Protein AF-A0A373FCI9-F1 (afdb_monomer)

Mean predicted aligned error: 5.43 Å

Radius of gyration: 15.6 Å; Cα contacts (8 Å, |Δi|>4): 248; chains: 1; bounding box: 42×30×46 Å

Sequence (169 aa):
MMFWSRSLLPPEVVFVRRFFGTVLDSVLPRQRLHLRRLGDTRRALSMNGGRLYLPRTFFEEGNPRKPLRLSHPMIAGIVAHELLHQWQRLHGRAVTREALLLQTKALCLRHDPYAYCAVTDPQQMLQLFLQANVEQQGQIWQDHVSACVAGTELPHLQRIAKHVSGTAL

Foldseek 3Di:
DDFDKDAADPVVVVLCCVQQNCLCVVQRVQAMETAQDDDPNCAWAADPRNYIHHHLVQAVVSDPVHHGPCLQLQSVLRVQLNVVLVSCVSVVDPQVVLVVVVVVCCVVPVDDLQDDDDDLALVVNVVCLVPHGSNVVSNLSSVCSSCVSVVHHRPSCVVVSCVSNVNDD

Nearest PDB structures (foldseek):
  6h56-assembly1_B  TM=8.081E-01  e=1.793E-04  Pseudomonas aeruginosa PAO1

Structure (mmCIF, N/CA/C/O backbone):
data_AF-A0A373FCI9-F1
#
_entry.id   AF-A0A373FCI9-F1
#
loop_
_atom_site.group_PDB
_atom_site.id
_atom_site.type_symbol
_atom_site.label_atom_id
_atom_site.label_alt_id
_atom_site.label_comp_id
_atom_site.label_asym_id
_atom_site.label_entity_id
_atom_site.label_seq_id
_atom_site.pdbx_PDB_ins_code
_atom_site.Cartn_x
_atom_site.Cartn_y
_atom_site.Cartn_z
_atom_site.occupancy
_atom_site.B_iso_or_equiv
_atom_site.auth_seq_id
_atom_site.auth_comp_id
_atom_site.auth_asym_id
_atom_site.auth_atom_id
_atom_site.pdbx_PDB_model_num
ATOM 1 N N . MET A 1 1 ? -0.888 -14.539 -26.239 1.00 47.22 1 MET A N 1
ATOM 2 C CA . MET A 1 1 ? -0.266 -13.332 -25.641 1.00 47.22 1 MET A CA 1
ATOM 3 C C . MET A 1 1 ? 0.235 -13.678 -24.249 1.00 47.22 1 MET A C 1
ATOM 5 O O . MET A 1 1 ? -0.569 -14.065 -23.414 1.00 47.22 1 MET A O 1
ATOM 9 N N . MET A 1 2 ? 1.540 -13.584 -23.996 1.00 53.25 2 MET A N 1
ATOM 10 C CA . MET A 1 2 ? 2.107 -13.880 -22.676 1.00 53.25 2 MET A CA 1
ATOM 11 C C . MET A 1 2 ? 1.650 -12.807 -21.672 1.00 53.25 2 MET A C 1
ATOM 13 O O . MET A 1 2 ? 1.861 -11.612 -21.903 1.00 53.25 2 MET A O 1
ATOM 17 N N . PHE A 1 3 ? 0.993 -13.210 -20.582 1.00 75.31 3 PHE A N 1
ATOM 18 C CA . PHE A 1 3 ? 0.676 -12.306 -19.475 1.00 75.31 3 PHE A CA 1
ATOM 19 C C . PHE A 1 3 ? 1.994 -11.822 -18.865 1.00 75.31 3 PHE A C 1
ATOM 21 O O . PHE A 1 3 ? 2.716 -12.595 -18.242 1.00 75.31 3 PHE A O 1
ATOM 28 N N . TRP A 1 4 ? 2.343 -10.554 -19.091 1.00 85.44 4 TRP A N 1
ATOM 29 C CA . TRP A 1 4 ? 3.577 -9.996 -18.547 1.00 85.44 4 TRP A CA 1
ATOM 30 C C . TRP A 1 4 ? 3.501 -9.964 -17.017 1.00 85.44 4 TRP A C 1
ATOM 32 O O . TRP A 1 4 ? 2.509 -9.497 -16.446 1.00 85.44 4 TRP A O 1
ATOM 42 N N . SER A 1 5 ? 4.556 -10.456 -16.371 1.00 92.25 5 SER A N 1
ATOM 43 C CA . SER A 1 5 ? 4.733 -10.372 -14.927 1.00 92.25 5 SER A CA 1
ATOM 44 C C . SER A 1 5 ? 6.211 -10.345 -14.559 1.00 92.25 5 SER A C 1
ATOM 46 O O . SER A 1 5 ? 7.042 -10.828 -15.333 1.00 92.25 5 SER A O 1
ATOM 48 N N . ARG A 1 6 ? 6.537 -9.824 -13.376 1.00 94.75 6 ARG A N 1
ATOM 49 C CA . ARG A 1 6 ? 7.874 -9.946 -12.778 1.00 94.75 6 ARG A CA 1
ATOM 50 C C . ARG A 1 6 ? 7.809 -10.022 -11.257 1.00 94.75 6 ARG A C 1
ATOM 52 O O . ARG A 1 6 ? 6.809 -9.631 -10.662 1.00 94.75 6 ARG A O 1
ATOM 59 N N . SER A 1 7 ? 8.888 -10.490 -10.636 1.00 95.69 7 SER A N 1
ATOM 60 C CA . SER A 1 7 ? 9.114 -10.288 -9.200 1.00 95.69 7 SER A CA 1
ATOM 61 C C . SER A 1 7 ? 9.266 -8.808 -8.858 1.00 95.69 7 SER A C 1
ATOM 63 O O . SER A 1 7 ? 9.556 -7.981 -9.731 1.00 95.69 7 SER A O 1
ATOM 65 N N . LEU A 1 8 ? 9.137 -8.498 -7.571 1.00 96.00 8 LEU A N 1
ATOM 66 C CA . LEU A 1 8 ? 9.582 -7.219 -7.033 1.00 96.00 8 LEU A CA 1
ATOM 67 C C . LEU A 1 8 ? 11.085 -7.026 -7.285 1.00 96.00 8 LEU A C 1
ATOM 69 O O . LEU A 1 8 ? 11.876 -7.962 -7.161 1.00 96.00 8 LEU A O 1
ATOM 73 N N . LEU A 1 9 ? 11.458 -5.807 -7.653 1.00 96.94 9 LEU A N 1
ATOM 74 C CA . LEU A 1 9 ? 12.842 -5.359 -7.755 1.00 96.94 9 LEU A CA 1
ATOM 75 C C . LEU A 1 9 ? 13.356 -4.911 -6.376 1.00 96.94 9 LEU A C 1
ATOM 77 O O . LEU A 1 9 ? 12.545 -4.605 -5.498 1.00 96.94 9 LEU A O 1
ATOM 81 N N . PRO A 1 10 ? 14.683 -4.811 -6.165 1.00 96.12 10 PRO A N 1
ATOM 82 C CA . PRO A 1 10 ? 15.239 -4.455 -4.858 1.00 96.12 10 PRO A CA 1
ATOM 83 C C . PRO A 1 10 ? 14.653 -3.177 -4.224 1.00 96.12 10 PRO A C 1
ATOM 85 O O . PRO A 1 10 ? 14.284 -3.244 -3.052 1.00 96.12 10 PRO A O 1
ATOM 88 N N . PRO A 1 11 ? 14.449 -2.054 -4.951 1.00 96.50 11 PRO A N 1
ATOM 89 C CA . PRO A 1 11 ? 13.830 -0.856 -4.368 1.00 96.50 11 PRO A CA 1
ATO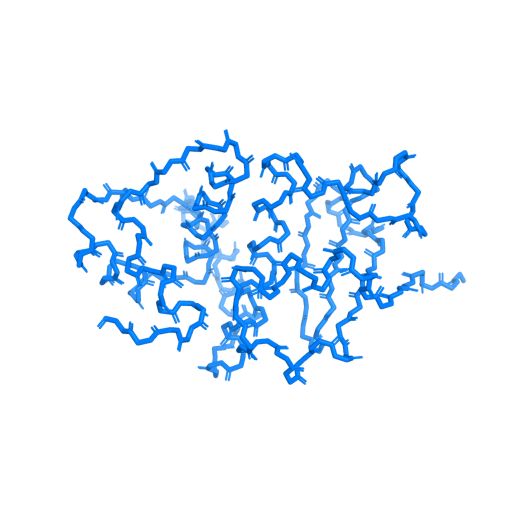M 90 C C . PRO A 1 11 ? 12.397 -1.086 -3.867 1.00 96.50 11 PRO A C 1
ATOM 92 O O . PRO A 1 11 ? 11.962 -0.483 -2.890 1.00 96.50 11 PRO A O 1
ATOM 95 N N . GLU A 1 12 ? 11.661 -1.986 -4.514 1.00 97.81 12 GLU A N 1
ATOM 96 C CA . GLU A 1 12 ? 10.281 -2.313 -4.156 1.00 97.81 12 GLU A CA 1
ATOM 97 C C . GLU A 1 12 ? 10.240 -3.231 -2.933 1.00 97.81 12 GLU A C 1
ATOM 99 O O . GLU A 1 12 ? 9.387 -3.063 -2.071 1.00 97.81 12 GLU A O 1
ATOM 104 N N . VAL A 1 13 ? 11.199 -4.154 -2.804 1.00 96.69 13 VAL A N 1
ATOM 105 C CA . VAL A 1 13 ? 11.370 -4.960 -1.584 1.00 96.69 13 VAL A CA 1
ATOM 106 C C . VAL A 1 13 ? 11.732 -4.072 -0.393 1.00 96.69 13 VAL A C 1
ATOM 108 O O . VAL A 1 13 ? 11.163 -4.235 0.685 1.00 96.69 13 VAL A O 1
ATOM 111 N N . VAL A 1 14 ? 12.633 -3.102 -0.586 1.00 96.75 14 VAL A N 1
ATOM 112 C CA . VAL A 1 14 ? 12.974 -2.105 0.443 1.00 96.75 14 VAL A CA 1
ATOM 113 C C . VAL A 1 14 ? 11.734 -1.316 0.856 1.00 96.75 14 VAL A C 1
ATOM 115 O O . VAL A 1 14 ? 11.492 -1.146 2.047 1.00 96.75 14 VAL A O 1
ATOM 118 N N . PHE A 1 15 ? 10.915 -0.888 -0.106 1.00 97.62 15 PHE A N 1
ATOM 119 C CA . PHE A 1 15 ? 9.646 -0.224 0.177 1.00 97.62 15 PHE A CA 1
ATOM 120 C C . PHE A 1 15 ? 8.694 -1.101 0.996 1.00 97.62 15 PHE A C 1
ATOM 122 O O . PHE A 1 15 ? 8.161 -0.635 2.001 1.00 97.62 15 PHE A O 1
ATOM 129 N N . VAL A 1 16 ? 8.509 -2.372 0.616 1.00 96.69 16 VAL A N 1
ATOM 130 C CA . VAL A 1 16 ? 7.653 -3.294 1.379 1.00 96.69 16 VAL A CA 1
ATOM 131 C C . VAL A 1 16 ? 8.156 -3.408 2.816 1.00 96.69 16 VAL A C 1
ATOM 133 O O . VAL A 1 16 ? 7.381 -3.219 3.747 1.00 96.69 16 VAL A O 1
ATOM 136 N N . ARG A 1 17 ? 9.456 -3.638 3.013 1.00 96.06 17 ARG A N 1
ATOM 137 C CA . ARG A 1 17 ? 10.038 -3.784 4.355 1.00 96.06 17 ARG A CA 1
ATOM 138 C C . ARG A 1 17 ? 9.975 -2.510 5.185 1.00 96.06 17 ARG A C 1
ATOM 140 O O . ARG A 1 17 ? 9.754 -2.589 6.387 1.00 96.06 17 ARG A O 1
ATOM 147 N N . ARG A 1 18 ? 10.115 -1.341 4.554 1.00 96.00 18 ARG A N 1
ATOM 148 C CA . ARG A 1 18 ? 9.990 -0.041 5.227 1.00 96.00 18 ARG A CA 1
ATOM 149 C C . ARG A 1 18 ? 8.628 0.125 5.901 1.00 96.00 18 ARG A C 1
ATOM 151 O O . ARG A 1 18 ? 8.575 0.671 6.995 1.00 96.00 18 ARG A O 1
ATOM 158 N N . PHE A 1 19 ? 7.549 -0.312 5.253 1.00 96.44 19 PHE A N 1
ATOM 159 C CA . PHE A 1 19 ? 6.184 -0.058 5.729 1.00 96.44 19 PHE A CA 1
ATOM 160 C C . PHE A 1 19 ? 5.531 -1.265 6.415 1.00 96.44 19 PHE A C 1
ATOM 162 O O . PHE A 1 19 ? 4.747 -1.092 7.340 1.00 96.44 19 PHE A O 1
ATOM 169 N N . PHE A 1 20 ? 5.872 -2.487 6.009 1.00 96.12 20 PHE A N 1
ATOM 170 C CA . PHE A 1 20 ? 5.267 -3.722 6.521 1.00 96.12 20 PHE A CA 1
ATOM 171 C C . PHE A 1 20 ? 6.215 -4.548 7.401 1.00 96.12 20 PHE A C 1
ATOM 173 O O . PHE A 1 20 ? 5.852 -5.646 7.824 1.00 96.12 20 PHE A O 1
ATOM 180 N N . GLY A 1 21 ? 7.429 -4.056 7.668 1.00 94.25 21 GLY A N 1
ATOM 181 C CA . GLY A 1 21 ? 8.438 -4.808 8.407 1.00 94.25 21 GLY A CA 1
ATOM 182 C C . GLY A 1 21 ? 8.745 -6.146 7.730 1.00 94.25 21 GLY A C 1
ATOM 183 O O . GLY A 1 21 ? 8.849 -6.235 6.505 1.00 94.25 21 GLY A O 1
ATOM 184 N N . THR A 1 22 ? 8.857 -7.202 8.531 1.00 93.38 22 THR A N 1
ATOM 185 C CA . THR A 1 22 ? 9.090 -8.576 8.055 1.00 93.38 22 THR A CA 1
ATOM 186 C C . THR A 1 22 ? 7.798 -9.372 7.868 1.00 93.38 22 THR A C 1
ATOM 188 O O . THR A 1 22 ? 7.831 -10.509 7.401 1.00 93.38 22 THR A O 1
ATOM 191 N N . VAL A 1 23 ? 6.631 -8.789 8.172 1.00 91.94 23 VAL A N 1
ATOM 192 C CA . VAL A 1 23 ? 5.338 -9.497 8.167 1.00 91.94 23 VAL A CA 1
ATOM 193 C C . VAL A 1 23 ? 5.011 -10.085 6.790 1.00 91.94 23 VAL A C 1
ATOM 195 O O . VAL A 1 23 ? 4.446 -11.175 6.684 1.00 91.94 23 VAL A O 1
ATOM 198 N N . LEU A 1 24 ? 5.408 -9.394 5.717 1.00 91.81 24 LEU A N 1
ATOM 199 C CA . LEU A 1 24 ? 5.206 -9.854 4.341 1.00 91.81 24 LEU A CA 1
ATOM 200 C C . LEU A 1 24 ? 6.353 -10.721 3.789 1.00 91.81 24 LEU A C 1
ATOM 202 O O . LEU A 1 24 ? 6.234 -11.206 2.663 1.00 91.81 24 LEU A O 1
ATOM 206 N N . ASP A 1 25 ? 7.435 -10.982 4.536 1.00 91.25 25 ASP A N 1
ATOM 207 C CA . ASP A 1 25 ? 8.596 -11.731 4.017 1.00 91.25 25 ASP A CA 1
ATOM 208 C C . ASP A 1 25 ? 8.218 -13.143 3.530 1.00 91.25 25 ASP A C 1
ATOM 210 O O . ASP A 1 25 ? 8.788 -13.635 2.557 1.00 91.25 25 A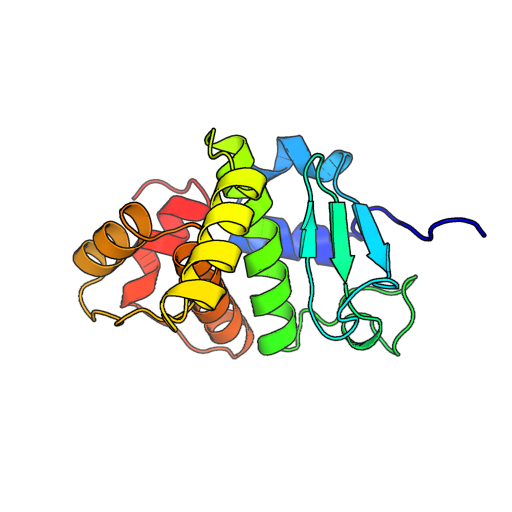SP A O 1
ATOM 214 N N . SER A 1 26 ? 7.205 -13.775 4.132 1.00 87.81 26 SER A N 1
ATOM 215 C CA . SER A 1 26 ? 6.717 -15.100 3.713 1.00 87.81 26 SER A CA 1
ATOM 216 C C . SER A 1 26 ? 6.036 -15.105 2.335 1.00 87.81 26 SER A C 1
ATOM 218 O O . SER A 1 26 ? 6.016 -16.134 1.653 1.00 87.81 26 SER A O 1
ATOM 220 N N . VAL A 1 27 ? 5.491 -13.965 1.892 1.00 87.44 27 VAL A N 1
ATOM 221 C CA . VAL A 1 27 ? 4.801 -13.828 0.597 1.00 87.44 27 VAL A CA 1
ATOM 222 C C . VAL A 1 27 ? 5.641 -13.119 -0.456 1.00 87.44 27 VAL A C 1
ATOM 224 O O . VAL A 1 27 ? 5.403 -13.343 -1.644 1.00 87.44 27 VAL A O 1
ATOM 227 N N . LEU A 1 28 ? 6.651 -12.339 -0.053 1.00 89.44 28 LEU A N 1
ATOM 228 C CA . LEU A 1 28 ? 7.556 -11.618 -0.956 1.00 89.44 28 LEU A CA 1
ATOM 229 C C . LEU A 1 28 ? 8.127 -12.493 -2.093 1.00 89.44 28 LEU A C 1
ATOM 231 O O . LEU A 1 28 ? 8.050 -12.060 -3.244 1.00 89.44 28 LEU A O 1
ATOM 235 N N . PRO A 1 29 ? 8.622 -13.732 -1.864 1.00 90.19 29 PRO A N 1
ATOM 236 C CA . PRO A 1 29 ? 9.166 -14.568 -2.942 1.00 90.19 29 PRO A CA 1
ATOM 237 C C . PRO A 1 29 ? 8.135 -14.955 -4.008 1.00 90.19 29 PRO A C 1
ATOM 239 O O . PRO A 1 29 ? 8.483 -15.233 -5.156 1.00 90.19 29 PRO A O 1
ATOM 242 N N . ARG A 1 30 ? 6.854 -14.996 -3.627 1.00 89.88 30 ARG A N 1
ATOM 243 C CA . ARG A 1 30 ? 5.730 -15.324 -4.514 1.00 89.88 30 ARG A CA 1
ATOM 244 C C . ARG A 1 30 ? 5.064 -14.075 -5.083 1.00 89.88 30 ARG A C 1
ATOM 246 O O . ARG A 1 30 ? 4.216 -14.198 -5.964 1.00 89.88 30 ARG A O 1
ATOM 253 N N . GLN A 1 31 ? 5.440 -12.893 -4.602 1.00 92.44 31 GLN A N 1
ATOM 254 C CA . GLN A 1 31 ? 4.840 -11.641 -5.009 1.00 92.44 31 GLN A CA 1
ATOM 255 C C . GLN A 1 31 ? 5.229 -11.296 -6.444 1.00 92.44 31 GLN A C 1
ATOM 257 O O . GLN A 1 31 ? 6.407 -11.255 -6.811 1.00 92.44 31 GLN A O 1
ATOM 262 N N . ARG A 1 32 ? 4.216 -11.054 -7.273 1.00 95.00 32 ARG A N 1
ATOM 263 C CA . ARG A 1 32 ? 4.387 -10.736 -8.689 1.00 95.00 32 ARG A CA 1
ATOM 264 C C . ARG A 1 32 ? 3.657 -9.450 -9.028 1.00 95.00 32 ARG A C 1
ATOM 266 O O . ARG A 1 32 ? 2.484 -9.285 -8.694 1.00 95.00 32 ARG A O 1
ATOM 273 N N . LEU A 1 33 ? 4.343 -8.576 -9.754 1.00 95.56 33 LEU A N 1
ATOM 274 C CA . LEU A 1 33 ? 3.734 -7.434 -10.416 1.00 95.56 33 LEU A CA 1
ATOM 275 C C . LEU A 1 33 ? 3.284 -7.849 -11.811 1.00 95.56 33 LEU A C 1
ATOM 277 O O . LEU A 1 33 ? 4.048 -8.440 -12.571 1.00 95.56 33 LEU A O 1
ATOM 281 N N . HIS A 1 34 ? 2.054 -7.504 -12.145 1.00 93.75 34 HIS A N 1
ATOM 282 C CA . HIS A 1 34 ? 1.414 -7.724 -13.428 1.00 93.75 34 HIS A CA 1
ATOM 283 C C . HIS A 1 34 ? 0.993 -6.379 -14.008 1.00 93.75 34 HIS A C 1
ATOM 285 O O . HIS A 1 34 ? 0.612 -5.460 -13.282 1.00 93.75 34 HIS A O 1
ATOM 291 N N . LEU A 1 35 ? 1.003 -6.269 -15.335 1.00 92.19 35 LEU A N 1
ATOM 292 C CA . LEU A 1 35 ? 0.442 -5.092 -15.987 1.00 92.19 35 LEU A CA 1
ATOM 293 C C . LEU A 1 35 ? -1.083 -5.214 -16.005 1.00 92.19 35 LEU A C 1
ATOM 295 O O . LEU A 1 35 ? -1.628 -6.209 -16.489 1.00 92.19 35 LEU A O 1
ATOM 299 N N . ARG A 1 36 ? -1.772 -4.187 -15.517 1.00 87.25 36 ARG A N 1
ATOM 300 C CA . ARG A 1 36 ? -3.226 -4.082 -15.601 1.00 87.25 36 ARG A CA 1
ATOM 301 C C . ARG A 1 36 ? -3.647 -3.914 -17.067 1.00 87.25 36 ARG A C 1
ATOM 303 O O . ARG A 1 36 ? -3.302 -2.921 -17.700 1.00 87.25 36 ARG A O 1
ATOM 310 N N . ARG A 1 37 ? -4.359 -4.905 -17.616 1.00 83.56 37 ARG A N 1
ATOM 311 C CA . ARG A 1 37 ? -4.812 -4.931 -19.027 1.00 83.56 37 ARG A CA 1
ATOM 312 C C . ARG A 1 37 ? -6.308 -5.200 -19.212 1.00 83.56 37 ARG A C 1
ATOM 314 O O . ARG A 1 37 ? -6.786 -5.118 -20.334 1.00 83.56 37 ARG A O 1
ATOM 321 N N . LEU A 1 38 ? -7.018 -5.559 -18.144 1.00 74.50 38 LEU A N 1
ATOM 322 C CA . LEU A 1 38 ? -8.437 -5.924 -18.160 1.00 74.50 38 LEU A CA 1
ATOM 323 C C . LEU A 1 38 ? -9.172 -5.188 -17.032 1.00 74.50 38 LEU A C 1
ATOM 325 O O . LEU A 1 38 ? -8.583 -4.947 -15.974 1.00 74.50 38 LEU A O 1
ATOM 329 N N . GLY A 1 39 ? -10.449 -4.868 -17.258 1.00 74.62 39 GLY A N 1
ATOM 330 C CA . GLY A 1 39 ? -11.253 -4.021 -16.368 1.00 74.62 39 GLY A CA 1
ATOM 331 C C . GLY A 1 39 ? -10.828 -2.549 -16.429 1.00 74.62 39 GLY A C 1
ATOM 332 O O . GLY A 1 39 ? -10.234 -2.120 -17.416 1.00 74.62 39 GLY A O 1
ATOM 333 N N . ASP A 1 40 ? -11.096 -1.773 -15.371 1.00 77.62 40 ASP A N 1
ATOM 334 C CA . ASP A 1 40 ? -10.555 -0.410 -15.274 1.00 77.62 40 ASP A CA 1
ATOM 335 C C . ASP A 1 40 ? -9.024 -0.477 -15.140 1.00 77.62 40 ASP A C 1
ATOM 337 O O . ASP A 1 40 ? -8.481 -0.920 -14.119 1.00 77.62 40 ASP A O 1
ATOM 341 N N . THR A 1 41 ? -8.322 -0.075 -16.202 1.00 80.81 41 THR A N 1
ATOM 342 C CA . THR A 1 41 ? -6.859 -0.130 -16.291 1.00 80.81 41 THR A CA 1
ATOM 343 C C . THR A 1 41 ? -6.160 1.011 -15.566 1.00 80.81 41 THR A C 1
ATOM 345 O O . THR A 1 41 ? -4.932 1.023 -15.499 1.00 80.81 41 THR A O 1
ATOM 348 N N . ARG A 1 42 ? -6.925 1.969 -15.033 1.00 82.00 42 ARG A N 1
ATOM 349 C CA . ARG A 1 42 ? -6.413 3.100 -14.248 1.00 82.00 42 ARG A CA 1
ATOM 350 C C . ARG A 1 42 ? -6.270 2.753 -12.770 1.00 82.00 42 ARG A C 1
ATOM 352 O O . ARG A 1 42 ? -5.572 3.463 -12.055 1.00 82.00 42 ARG A O 1
ATOM 359 N N . ARG A 1 43 ? -6.908 1.670 -12.318 1.00 83.31 43 ARG A N 1
ATOM 360 C CA . ARG A 1 43 ? -6.899 1.225 -10.922 1.00 83.31 43 ARG A CA 1
ATOM 361 C C . ARG A 1 43 ? -5.970 0.034 -10.724 1.00 83.31 43 ARG A C 1
ATOM 363 O O . ARG A 1 43 ? -5.880 -0.853 -11.579 1.00 83.31 43 ARG A O 1
ATOM 370 N N . ALA A 1 44 ? -5.291 0.033 -9.585 1.00 90.38 44 ALA A N 1
ATOM 371 C CA . ALA A 1 44 ? -4.549 -1.120 -9.116 1.00 90.38 44 ALA A CA 1
ATOM 372 C C . ALA A 1 44 ? -5.508 -2.221 -8.618 1.00 90.38 44 ALA A C 1
ATOM 374 O O . ALA A 1 44 ? -6.712 -1.995 -8.477 1.00 90.38 44 ALA A O 1
ATOM 375 N N . LEU A 1 45 ? -4.993 -3.444 -8.473 1.00 89.31 45 LEU A N 1
ATOM 376 C CA . LEU A 1 45 ? -5.727 -4.559 -7.875 1.00 89.31 45 LEU A CA 1
ATOM 377 C C . LEU A 1 45 ? -4.780 -5.598 -7.281 1.00 89.31 45 LEU A C 1
ATOM 379 O O . LEU A 1 45 ? -3.860 -6.072 -7.950 1.00 89.31 45 LEU A O 1
ATOM 383 N N . SER A 1 46 ? -5.122 -6.067 -6.092 1.00 89.31 46 SER A N 1
ATOM 384 C CA . SER A 1 46 ? -4.482 -7.169 -5.393 1.00 89.31 46 SER A CA 1
ATOM 385 C C . SER A 1 46 ? -5.317 -8.442 -5.479 1.00 89.31 46 SER A C 1
ATOM 387 O O . SER A 1 46 ? -6.468 -8.498 -5.046 1.00 89.31 46 SER A O 1
ATOM 389 N N . MET A 1 47 ? -4.718 -9.520 -5.973 1.00 85.00 47 MET A N 1
ATOM 390 C CA . MET A 1 47 ? -5.319 -10.851 -6.026 1.00 85.00 47 MET A CA 1
ATOM 391 C C . MET A 1 47 ? -4.585 -11.841 -5.118 1.00 85.00 47 MET A C 1
ATOM 393 O O . MET A 1 47 ? -3.437 -11.628 -4.726 1.00 85.00 47 MET A O 1
ATOM 397 N N . ASN A 1 48 ? -5.248 -12.959 -4.808 1.00 82.31 48 ASN A N 1
ATOM 398 C CA . ASN A 1 48 ? -4.659 -14.056 -4.040 1.00 82.31 48 ASN A CA 1
ATOM 399 C C . ASN A 1 48 ? -3.329 -14.540 -4.645 1.00 82.31 48 ASN A C 1
ATOM 401 O O . ASN A 1 48 ? -3.102 -14.461 -5.856 1.00 82.31 48 ASN A O 1
ATOM 405 N N . GLY A 1 49 ? -2.464 -15.082 -3.786 1.00 80.50 49 GLY A N 1
ATOM 406 C CA . GLY A 1 49 ? -1.166 -15.620 -4.194 1.00 80.50 49 GLY A CA 1
ATOM 407 C C . GLY A 1 49 ? -0.126 -14.548 -4.531 1.00 80.50 49 GLY A C 1
ATOM 408 O O . GLY A 1 49 ? 0.741 -14.808 -5.359 1.00 80.50 49 GLY A O 1
ATOM 409 N N . GLY A 1 50 ? -0.221 -13.353 -3.934 1.00 86.38 50 GLY A N 1
ATOM 410 C CA . GLY A 1 50 ? 0.794 -12.304 -4.076 1.00 86.38 50 GLY A CA 1
ATOM 411 C C . GLY A 1 50 ? 0.758 -11.541 -5.403 1.00 86.38 50 GLY A C 1
ATOM 412 O O . GLY A 1 50 ? 1.751 -10.927 -5.777 1.00 86.38 50 GLY A O 1
ATOM 413 N N . ARG A 1 51 ? -0.347 -11.576 -6.153 1.00 91.25 51 ARG A N 1
ATOM 414 C CA . ARG A 1 51 ? -0.424 -10.932 -7.474 1.00 91.25 51 ARG A CA 1
ATOM 415 C C . ARG A 1 51 ? -0.934 -9.502 -7.351 1.00 91.25 51 ARG A C 1
ATOM 417 O O . ARG A 1 51 ? -2.044 -9.293 -6.868 1.00 91.25 51 ARG A O 1
ATOM 424 N N . LEU A 1 52 ? -0.157 -8.536 -7.832 1.00 93.31 52 LEU A N 1
ATOM 425 C CA . LEU A 1 52 ? -0.548 -7.129 -7.916 1.00 93.31 52 LEU A CA 1
ATOM 426 C C . LEU A 1 52 ? -0.638 -6.719 -9.382 1.00 93.31 52 LEU A C 1
ATOM 428 O O . LEU A 1 52 ? 0.332 -6.846 -10.121 1.00 93.31 52 LEU A O 1
ATOM 432 N N . TYR A 1 53 ? -1.789 -6.214 -9.805 1.00 93.06 53 TYR A N 1
ATOM 433 C CA . TYR A 1 53 ? -2.025 -5.710 -11.152 1.00 93.06 53 TYR A CA 1
ATOM 434 C C . TYR A 1 53 ? -1.994 -4.192 -11.118 1.00 93.06 53 TYR A C 1
ATOM 436 O O . TYR A 1 53 ? -2.868 -3.576 -10.516 1.00 93.06 53 TYR A O 1
ATOM 444 N N . LEU A 1 54 ? -1.005 -3.596 -11.776 1.00 94.06 54 LEU A N 1
ATOM 445 C CA . LEU A 1 54 ? -0.735 -2.165 -11.684 1.00 94.06 54 LEU A CA 1
ATOM 446 C C . LEU A 1 54 ? -0.883 -1.478 -13.049 1.00 94.06 54 LEU A C 1
ATOM 448 O O . LEU A 1 54 ? -0.501 -2.065 -14.071 1.00 94.06 54 LEU A O 1
ATOM 452 N N . PRO A 1 55 ? -1.419 -0.245 -13.096 1.00 93.88 55 PRO A N 1
ATOM 453 C CA . PRO A 1 55 ? -1.417 0.576 -14.301 1.00 93.88 55 PRO A CA 1
ATOM 454 C C . PRO A 1 55 ? 0.001 0.842 -14.805 1.00 93.88 55 PRO A C 1
ATOM 456 O O . PRO A 1 55 ? 0.957 0.916 -14.035 1.00 93.88 55 PRO A O 1
ATOM 459 N N . ARG A 1 56 ? 0.146 1.065 -16.114 1.00 93.06 56 ARG A N 1
ATOM 460 C CA . ARG A 1 56 ? 1.451 1.369 -16.719 1.00 93.06 56 ARG A CA 1
ATOM 461 C C . ARG A 1 56 ? 2.116 2.601 -16.090 1.00 93.06 56 ARG A C 1
ATOM 463 O O . ARG A 1 56 ? 3.323 2.608 -15.901 1.00 93.06 56 ARG A O 1
ATOM 470 N N . THR A 1 57 ? 1.329 3.610 -15.733 1.00 94.69 57 THR A N 1
ATOM 471 C CA . THR A 1 57 ? 1.785 4.890 -15.162 1.00 94.69 57 THR A CA 1
ATOM 472 C C . THR A 1 57 ? 2.468 4.768 -13.796 1.00 94.69 57 THR A C 1
ATOM 474 O O . THR A 1 57 ? 3.097 5.730 -13.347 1.00 94.69 57 THR A O 1
ATOM 477 N N . PHE A 1 58 ? 2.361 3.604 -13.145 1.00 96.25 58 PHE A N 1
ATOM 478 C CA . PHE A 1 58 ? 2.978 3.321 -11.850 1.00 96.25 58 PHE A CA 1
ATOM 479 C C . PHE A 1 58 ? 4.460 2.972 -11.982 1.00 96.25 58 PHE A C 1
ATOM 481 O O . PHE A 1 58 ? 5.199 3.085 -11.010 1.00 96.25 58 PHE A O 1
ATOM 488 N N . PHE A 1 59 ? 4.899 2.563 -13.171 1.00 96.62 59 PHE A N 1
ATOM 489 C CA . PHE A 1 59 ? 6.286 2.224 -13.454 1.00 96.62 59 PHE A CA 1
ATOM 490 C C . PHE A 1 59 ? 7.040 3.445 -13.983 1.00 96.62 59 PH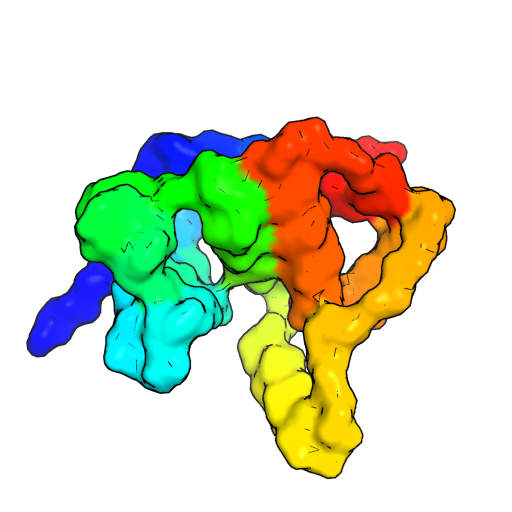E A C 1
ATOM 492 O O . PHE A 1 59 ? 6.456 4.304 -14.652 1.00 96.62 59 PHE A O 1
ATOM 499 N N . GLU A 1 60 ? 8.339 3.528 -13.706 1.00 96.31 60 GLU A N 1
ATOM 500 C CA . GLU A 1 60 ? 9.201 4.562 -14.281 1.00 96.31 60 GLU A CA 1
ATOM 501 C C . GLU A 1 60 ? 9.117 4.542 -15.810 1.00 96.31 60 GLU A C 1
ATOM 503 O O . GLU A 1 60 ? 9.139 3.478 -16.437 1.00 96.31 60 GLU A O 1
ATOM 508 N N . GLU A 1 61 ? 8.951 5.729 -16.405 1.00 94.12 61 GLU A N 1
ATOM 509 C CA . GLU A 1 61 ? 8.754 5.926 -17.853 1.00 94.12 61 GLU A CA 1
ATOM 510 C C . GLU A 1 61 ? 7.594 5.105 -18.452 1.00 94.12 61 GLU A C 1
ATOM 512 O O . GLU A 1 61 ? 7.521 4.876 -19.658 1.00 94.12 61 GLU A O 1
ATOM 517 N N . GLY A 1 62 ? 6.681 4.598 -17.619 1.00 91.62 62 GLY A N 1
ATOM 518 C CA . GLY A 1 62 ? 5.646 3.676 -18.070 1.00 91.62 62 GLY A CA 1
ATOM 519 C C . GLY A 1 62 ? 6.185 2.330 -18.574 1.00 91.62 62 GLY A C 1
ATOM 520 O O . GLY A 1 62 ? 5.510 1.638 -19.350 1.00 91.62 62 GLY A O 1
ATOM 521 N N . ASN A 1 63 ? 7.398 1.938 -18.181 1.00 93.44 63 ASN A N 1
ATOM 522 C CA . ASN A 1 63 ? 8.005 0.679 -18.587 1.00 93.44 63 ASN A CA 1
ATOM 523 C C . ASN A 1 63 ? 7.852 -0.373 -17.480 1.00 93.44 63 ASN A C 1
ATOM 525 O O . ASN A 1 63 ? 8.518 -0.275 -16.455 1.00 93.44 63 ASN A O 1
ATOM 529 N N . PRO A 1 64 ? 7.066 -1.444 -17.689 1.00 92.19 64 PRO A N 1
ATOM 530 C CA . PRO A 1 64 ? 6.817 -2.438 -16.648 1.00 92.19 64 PRO A CA 1
ATOM 531 C C . PRO A 1 64 ? 8.093 -3.176 -16.185 1.00 92.19 64 PRO A C 1
ATOM 533 O O . PRO A 1 64 ? 8.146 -3.699 -15.073 1.00 92.19 64 PRO A O 1
ATOM 536 N N . ARG A 1 65 ? 9.166 -3.184 -16.988 1.00 93.88 65 ARG A N 1
ATOM 537 C CA . ARG A 1 65 ? 10.468 -3.751 -16.589 1.00 93.88 65 ARG A CA 1
ATOM 538 C C . ARG A 1 65 ? 11.266 -2.860 -15.630 1.00 93.88 65 ARG A C 1
ATOM 540 O O . ARG A 1 65 ? 12.204 -3.362 -15.023 1.00 93.88 65 ARG A O 1
ATOM 547 N N . LYS A 1 66 ? 10.915 -1.579 -15.507 1.00 96.19 66 LYS A N 1
ATOM 548 C CA . LYS A 1 66 ? 11.557 -0.634 -14.588 1.00 96.19 66 LYS A CA 1
ATOM 549 C C . LYS A 1 66 ? 10.895 -0.662 -13.200 1.00 96.19 66 LYS A C 1
ATOM 551 O O . LYS A 1 66 ? 9.802 -1.232 -13.064 1.00 96.19 66 LYS A O 1
ATOM 556 N N . PRO A 1 67 ? 11.550 -0.101 -12.168 1.00 97.62 67 PRO A N 1
ATOM 557 C CA . PRO A 1 67 ? 10.963 0.061 -10.843 1.00 97.62 67 PRO A CA 1
ATOM 558 C C . PRO A 1 67 ? 9.636 0.825 -10.847 1.00 97.62 67 PRO A C 1
ATOM 560 O O . PRO A 1 67 ? 9.322 1.597 -11.758 1.00 97.62 67 PRO A O 1
ATOM 563 N N . LEU A 1 68 ? 8.844 0.599 -9.803 1.00 97.75 68 LEU A N 1
ATOM 564 C CA . LEU A 1 68 ? 7.696 1.438 -9.475 1.00 97.75 68 LEU A CA 1
ATOM 565 C C . LEU A 1 68 ? 8.144 2.843 -9.037 1.00 97.75 68 LEU A C 1
ATOM 567 O O . LEU A 1 68 ? 9.149 3.003 -8.349 1.00 97.75 68 LEU A O 1
ATOM 571 N N . ARG A 1 69 ? 7.342 3.860 -9.366 1.00 97.88 69 ARG A N 1
ATOM 572 C CA . ARG A 1 69 ? 7.538 5.277 -9.002 1.00 97.88 69 ARG A CA 1
ATOM 573 C C . ARG A 1 69 ? 7.178 5.542 -7.535 1.00 97.88 69 ARG A C 1
ATOM 575 O O . ARG A 1 69 ? 6.313 6.360 -7.232 1.00 97.88 69 ARG A O 1
ATOM 582 N N . LEU A 1 70 ? 7.826 4.831 -6.618 1.00 97.88 70 LEU A N 1
ATOM 583 C CA . LEU A 1 70 ? 7.505 4.824 -5.183 1.00 97.88 70 LEU A CA 1
ATOM 584 C C . LEU A 1 70 ? 7.933 6.100 -4.441 1.00 97.88 70 LEU A C 1
ATOM 586 O O . LEU A 1 70 ? 7.588 6.272 -3.279 1.00 97.88 70 LEU A O 1
ATOM 590 N N . SER A 1 71 ? 8.645 7.011 -5.107 1.00 97.12 71 SER A N 1
ATOM 591 C CA . SER A 1 71 ? 8.872 8.376 -4.621 1.00 97.12 71 SER A CA 1
ATOM 592 C C . SER A 1 71 ? 7.651 9.284 -4.795 1.00 97.12 71 SER A C 1
ATOM 594 O O . SER A 1 71 ? 7.593 10.345 -4.184 1.00 97.12 71 SER A O 1
ATOM 596 N N . HIS A 1 72 ? 6.668 8.895 -5.614 1.00 97.69 72 HIS A N 1
ATOM 597 C CA . HIS A 1 72 ? 5.441 9.661 -5.796 1.00 97.69 72 HIS A CA 1
ATOM 598 C C . HIS A 1 72 ? 4.413 9.274 -4.714 1.00 97.69 72 HIS A C 1
ATOM 600 O O . HIS A 1 72 ? 3.921 8.141 -4.750 1.00 97.69 72 HIS A O 1
ATOM 606 N N . PRO A 1 73 ? 3.989 10.197 -3.824 1.00 97.62 73 PRO A N 1
ATOM 607 C CA . PRO A 1 73 ? 3.151 9.886 -2.657 1.00 97.62 73 PRO A CA 1
ATOM 608 C C . PRO A 1 73 ? 1.889 9.076 -2.964 1.00 97.62 73 PRO A C 1
ATOM 610 O O . PRO A 1 73 ? 1.633 8.053 -2.334 1.00 97.62 73 PRO A O 1
ATOM 613 N N . MET A 1 74 ? 1.126 9.489 -3.981 1.00 96.25 74 MET A N 1
ATOM 614 C CA . MET A 1 74 ? -0.096 8.785 -4.389 1.00 96.25 74 MET A CA 1
ATOM 615 C C . MET A 1 74 ? 0.176 7.361 -4.906 1.00 96.25 74 MET A C 1
ATOM 617 O O . MET A 1 74 ? -0.527 6.425 -4.545 1.00 96.25 74 MET A O 1
ATOM 621 N N . ILE A 1 75 ? 1.213 7.167 -5.733 1.00 96.88 75 ILE A N 1
ATOM 622 C CA . ILE A 1 75 ? 1.548 5.841 -6.282 1.00 96.88 75 ILE A CA 1
ATOM 623 C C . ILE A 1 75 ? 2.013 4.919 -5.155 1.00 96.88 75 ILE A C 1
ATOM 625 O O . ILE A 1 75 ? 1.579 3.772 -5.089 1.00 96.88 75 ILE A O 1
ATOM 629 N N . ALA A 1 76 ? 2.859 5.425 -4.257 1.00 98.06 76 ALA A N 1
ATOM 630 C CA . ALA A 1 76 ? 3.309 4.689 -3.084 1.00 98.06 76 ALA A CA 1
ATOM 631 C C . ALA A 1 76 ? 2.138 4.254 -2.193 1.00 98.06 76 ALA A C 1
ATOM 633 O O . ALA A 1 76 ? 2.053 3.081 -1.833 1.00 98.06 76 ALA A O 1
ATOM 634 N N . GLY A 1 77 ? 1.214 5.172 -1.897 1.00 97.62 77 GLY A N 1
ATOM 635 C CA . GLY A 1 77 ? 0.023 4.883 -1.104 1.00 97.62 77 GLY A CA 1
ATOM 636 C C . GLY A 1 77 ? -0.861 3.811 -1.741 1.00 97.62 77 GLY A C 1
ATOM 637 O O . GLY A 1 77 ? -1.192 2.832 -1.080 1.00 97.62 77 GLY A O 1
ATOM 638 N N . ILE A 1 78 ? -1.174 3.927 -3.037 1.00 96.38 78 ILE A N 1
ATOM 639 C CA . ILE A 1 78 ? -1.992 2.921 -3.737 1.00 96.38 78 ILE A CA 1
ATOM 640 C C . ILE A 1 78 ? -1.288 1.558 -3.752 1.00 96.38 78 ILE A C 1
ATOM 642 O O . ILE A 1 78 ? -1.913 0.526 -3.530 1.00 96.38 78 ILE A O 1
ATOM 646 N N . VAL A 1 79 ? 0.027 1.514 -3.987 1.00 96.88 79 VAL A N 1
ATOM 647 C CA . VAL A 1 79 ? 0.774 0.248 -3.916 1.00 96.88 79 VAL A CA 1
ATOM 648 C C . VAL A 1 79 ? 0.700 -0.342 -2.504 1.00 96.88 79 VAL A C 1
ATOM 650 O O . VAL A 1 79 ? 0.506 -1.549 -2.364 1.00 96.88 79 VAL A O 1
ATOM 653 N N . ALA A 1 80 ? 0.799 0.485 -1.461 1.00 97.69 80 ALA A N 1
ATOM 654 C CA . ALA A 1 80 ? 0.643 0.045 -0.080 1.00 97.69 80 ALA A CA 1
ATOM 655 C C . ALA A 1 80 ? -0.773 -0.461 0.234 1.00 97.69 80 ALA A C 1
ATOM 657 O O . ALA A 1 80 ? -0.891 -1.476 0.915 1.00 97.69 80 ALA A O 1
ATOM 658 N N . HIS A 1 81 ? -1.828 0.157 -0.305 1.00 97.19 81 HIS A N 1
ATOM 659 C CA . HIS A 1 81 ? -3.207 -0.350 -0.217 1.00 97.19 81 HIS A CA 1
ATOM 660 C C . HIS A 1 81 ? -3.293 -1.792 -0.725 1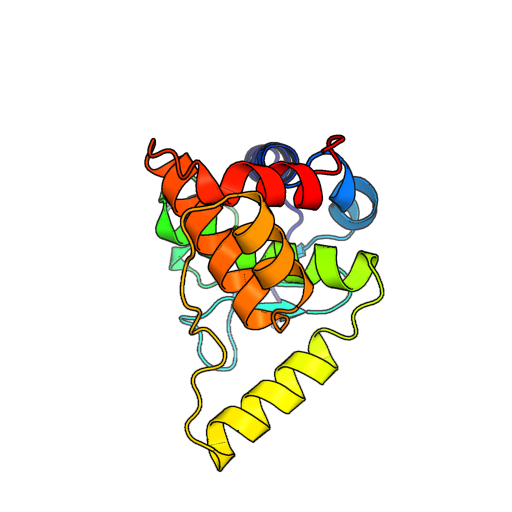.00 97.19 81 HIS A C 1
ATOM 662 O O . HIS A 1 81 ? -3.734 -2.703 -0.024 1.00 97.19 81 HIS A O 1
ATOM 668 N N . GLU A 1 82 ? -2.779 -2.036 -1.930 1.00 94.94 82 GLU A N 1
ATOM 669 C CA . GLU A 1 82 ? -2.834 -3.363 -2.548 1.00 94.94 82 GLU A CA 1
ATOM 670 C C . GLU A 1 82 ? -1.974 -4.405 -1.816 1.00 94.94 82 GLU A C 1
ATOM 672 O O . GLU A 1 82 ? -2.296 -5.603 -1.795 1.00 94.94 82 GLU A O 1
ATOM 677 N N . LEU A 1 83 ? -0.870 -3.968 -1.209 1.00 95.19 83 LEU A N 1
ATOM 678 C CA . LEU A 1 83 ? -0.046 -4.797 -0.332 1.00 95.19 83 LEU A CA 1
ATOM 679 C C . LEU A 1 83 ? -0.754 -5.104 0.990 1.00 95.19 83 LEU A C 1
ATOM 681 O O . LEU A 1 83 ? -0.653 -6.235 1.469 1.00 95.19 83 LEU A O 1
ATOM 685 N N . LEU A 1 84 ? -1.530 -4.166 1.538 1.00 95.69 84 LEU A N 1
ATOM 686 C CA . LEU A 1 84 ? -2.318 -4.397 2.746 1.00 95.69 84 LEU A CA 1
ATOM 687 C C . LEU A 1 84 ? -3.343 -5.512 2.532 1.00 95.69 84 LEU A C 1
ATOM 689 O O . LEU A 1 84 ? -3.537 -6.341 3.412 1.00 95.69 84 LEU A O 1
ATOM 693 N N . HIS A 1 85 ? -3.908 -5.645 1.334 1.00 93.50 85 HIS A N 1
ATOM 694 C CA . HIS A 1 85 ? -4.739 -6.805 1.009 1.00 93.50 85 HIS A CA 1
ATOM 695 C C . HIS A 1 85 ? -3.986 -8.143 1.082 1.00 93.50 85 HIS A C 1
ATOM 697 O O . HIS A 1 85 ? -4.588 -9.173 1.380 1.00 93.50 85 HIS A O 1
ATOM 703 N N . GLN A 1 86 ? -2.673 -8.178 0.832 1.00 91.94 86 GLN A N 1
ATOM 704 C CA . GLN A 1 86 ? -1.870 -9.388 1.073 1.00 91.94 86 GLN A CA 1
ATOM 705 C C . GLN A 1 86 ? -1.637 -9.607 2.571 1.00 91.94 86 GLN A C 1
ATOM 707 O O . GLN A 1 86 ? -1.766 -10.735 3.044 1.00 91.94 86 GLN A O 1
ATOM 712 N N . TRP A 1 87 ? -1.371 -8.533 3.318 1.00 93.31 87 TRP A N 1
ATOM 713 C CA . TRP A 1 87 ? -1.255 -8.568 4.777 1.00 93.31 87 TRP A CA 1
ATOM 714 C C . TRP A 1 87 ? -2.541 -9.099 5.432 1.00 93.31 87 TRP A C 1
ATOM 716 O O . TRP A 1 87 ? -2.488 -10.022 6.239 1.00 93.31 87 TRP A O 1
ATOM 726 N N . GLN A 1 88 ? -3.709 -8.614 5.011 1.00 92.19 88 GLN A N 1
ATOM 727 C CA . GLN A 1 88 ? -5.019 -9.057 5.495 1.00 92.19 88 GLN A CA 1
ATOM 728 C C . GLN A 1 88 ? -5.235 -10.557 5.243 1.00 92.19 88 GLN A C 1
ATOM 730 O O . GLN A 1 88 ? -5.691 -11.275 6.133 1.00 92.19 88 GLN A O 1
ATOM 735 N N . ARG A 1 89 ? -4.860 -11.059 4.056 1.00 90.00 89 ARG A N 1
ATOM 736 C CA . ARG A 1 89 ? -4.939 -12.496 3.728 1.00 90.00 89 ARG A CA 1
ATOM 737 C C . ARG A 1 89 ? -4.045 -13.349 4.626 1.00 90.00 89 ARG A C 1
ATOM 739 O O . ARG A 1 89 ? -4.471 -14.427 5.028 1.00 90.00 89 ARG A O 1
ATOM 746 N N . LEU A 1 90 ? -2.837 -12.881 4.952 1.00 88.25 90 LEU A N 1
ATOM 747 C CA . LEU A 1 90 ? -1.950 -13.576 5.895 1.00 88.25 90 LEU A CA 1
ATOM 748 C C . LEU A 1 90 ? -2.550 -13.669 7.300 1.00 88.25 90 LEU A C 1
ATOM 750 O O . LEU A 1 90 ? -2.348 -14.668 7.979 1.00 88.25 90 LEU A O 1
ATOM 754 N N . HIS A 1 91 ? -3.348 -12.680 7.693 1.00 86.50 91 HIS A N 1
ATOM 755 C CA . HIS A 1 91 ? -4.078 -12.664 8.962 1.00 86.50 91 HIS A CA 1
ATOM 756 C C . HIS A 1 91 ? -5.471 -13.315 8.857 1.00 86.50 91 HIS A C 1
ATOM 758 O O . HIS A 1 91 ? -6.360 -13.034 9.658 1.00 86.50 91 HIS A O 1
ATOM 764 N N . GLY A 1 92 ? -5.686 -14.183 7.860 1.00 82.31 92 GLY A N 1
ATOM 765 C CA . GLY A 1 92 ? -6.889 -15.010 7.738 1.00 82.31 92 GLY A CA 1
ATOM 766 C C . GLY A 1 92 ? -8.128 -14.306 7.175 1.00 82.31 92 GLY A C 1
ATOM 767 O O . GLY A 1 92 ? -9.204 -14.903 7.162 1.00 82.31 92 GLY A O 1
ATOM 768 N N . ARG A 1 93 ? -8.019 -13.064 6.681 1.00 79.50 93 ARG A N 1
ATOM 769 C CA . ARG A 1 93 ? -9.160 -12.356 6.073 1.00 79.50 93 ARG A CA 1
ATOM 770 C C . ARG A 1 93 ? -9.452 -12.865 4.665 1.00 79.50 93 ARG A C 1
ATOM 772 O O . ARG A 1 93 ? -8.557 -13.005 3.827 1.00 79.50 93 ARG A O 1
ATOM 779 N N . ALA A 1 94 ? -10.734 -13.046 4.355 1.00 75.69 94 ALA A N 1
ATOM 780 C CA . ALA A 1 94 ? -11.196 -13.482 3.040 1.00 75.69 94 ALA A CA 1
ATOM 781 C C . ALA A 1 94 ? -11.372 -12.283 2.092 1.00 75.69 94 ALA A C 1
ATOM 783 O O . ALA A 1 94 ? -12.453 -12.070 1.543 1.00 75.69 94 ALA A O 1
ATOM 784 N N . VAL A 1 95 ? -10.298 -11.511 1.879 1.00 71.94 95 VAL A N 1
ATOM 785 C CA . VAL A 1 95 ? -10.317 -10.197 1.201 1.00 71.94 95 VAL A CA 1
ATOM 786 C C . VAL A 1 95 ? -11.086 -10.209 -0.121 1.00 71.94 95 VAL A C 1
ATOM 788 O O . VAL A 1 95 ? -11.884 -9.319 -0.370 1.00 71.94 95 VAL A O 1
ATOM 791 N N . THR A 1 96 ? -10.923 -11.235 -0.962 1.00 67.06 96 THR A N 1
ATOM 792 C CA . THR A 1 96 ? -11.644 -11.322 -2.247 1.00 67.06 96 THR A CA 1
ATOM 793 C C . THR A 1 96 ? -13.161 -11.451 -2.075 1.00 67.06 96 THR A C 1
ATOM 795 O O . THR A 1 96 ? -13.914 -10.875 -2.855 1.00 67.06 96 THR A O 1
ATOM 798 N N . ARG A 1 97 ? -13.624 -12.186 -1.057 1.00 66.69 97 ARG A N 1
ATOM 799 C CA . ARG A 1 97 ? -15.055 -12.345 -0.759 1.00 66.69 97 ARG A CA 1
ATOM 800 C C . ARG A 1 97 ? -15.616 -11.086 -0.103 1.00 66.69 97 ARG A C 1
ATOM 802 O O . ARG A 1 97 ? -16.717 -10.669 -0.446 1.00 66.69 97 ARG A O 1
ATOM 809 N N . GLU A 1 98 ? -14.852 -10.475 0.800 1.00 70.56 98 GLU A N 1
ATOM 810 C CA . GLU A 1 98 ? -15.224 -9.218 1.454 1.00 70.56 98 GLU A CA 1
ATOM 811 C C . GLU A 1 98 ? -15.304 -8.066 0.439 1.00 70.56 98 GLU A C 1
ATOM 813 O O . GLU A 1 98 ? -16.320 -7.382 0.391 1.00 70.56 98 GLU A O 1
ATOM 818 N N . ALA A 1 99 ? -14.323 -7.924 -0.457 1.00 65.69 99 ALA A N 1
ATOM 819 C CA . ALA A 1 99 ? -14.333 -6.924 -1.527 1.00 65.69 99 ALA A CA 1
ATOM 820 C C . ALA A 1 99 ? -15.491 -7.131 -2.521 1.00 65.69 99 ALA A C 1
ATOM 822 O O . ALA A 1 99 ? -16.130 -6.165 -2.932 1.00 65.69 99 ALA A O 1
ATOM 823 N N . LEU A 1 100 ? -15.826 -8.381 -2.871 1.00 65.62 100 LEU A N 1
ATOM 824 C CA . LEU A 1 100 ? -16.979 -8.684 -3.729 1.00 65.62 100 LEU A CA 1
ATOM 825 C C . LEU A 1 100 ? -18.310 -8.293 -3.062 1.00 65.62 100 LEU A C 1
ATOM 827 O O . LEU A 1 100 ? -19.185 -7.715 -3.712 1.00 65.62 100 LEU A O 1
ATOM 831 N N . LEU A 1 101 ? -18.453 -8.572 -1.761 1.00 63.81 101 LEU A N 1
ATOM 832 C CA . LEU A 1 101 ? -19.611 -8.157 -0.961 1.00 63.81 101 LEU A CA 1
ATOM 833 C C . LEU A 1 101 ? -19.691 -6.631 -0.811 1.00 63.81 101 LEU A C 1
ATOM 835 O O . LEU A 1 101 ? -20.780 -6.064 -0.833 1.00 63.81 101 LEU A O 1
ATOM 839 N N . LEU A 1 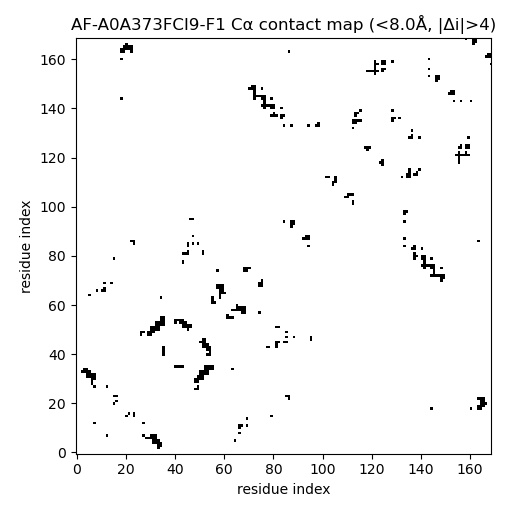102 ? -18.551 -5.953 -0.678 1.00 64.25 102 LEU A N 1
ATOM 840 C CA . LEU A 1 102 ? -18.491 -4.494 -0.603 1.00 64.25 102 LEU A CA 1
ATOM 841 C C . LEU A 1 102 ? -18.853 -3.847 -1.939 1.00 64.25 102 LEU A C 1
ATOM 843 O O . LEU A 1 102 ? -19.631 -2.901 -1.948 1.00 64.25 102 LEU A O 1
ATOM 847 N N . GLN A 1 103 ? -18.378 -4.382 -3.065 1.00 62.03 103 GLN A N 1
ATOM 848 C CA . GLN A 1 103 ? -18.753 -3.890 -4.394 1.00 62.03 103 GLN A CA 1
ATOM 849 C C . GLN A 1 103 ? -20.250 -4.074 -4.672 1.00 62.03 103 GLN A C 1
ATOM 851 O O . GLN A 1 103 ? -20.890 -3.164 -5.192 1.00 62.03 103 GLN A O 1
ATOM 856 N N . THR A 1 104 ? -20.837 -5.205 -4.269 1.00 58.75 104 THR A N 1
ATOM 857 C CA . THR A 1 104 ? -22.293 -5.419 -4.377 1.00 58.75 104 THR A CA 1
ATOM 858 C C . THR A 1 104 ? -23.080 -4.493 -3.451 1.00 58.75 104 THR A C 1
ATOM 860 O O . THR A 1 104 ? -24.063 -3.897 -3.886 1.00 58.75 104 THR A O 1
ATOM 863 N N . LYS A 1 105 ? -22.635 -4.284 -2.205 1.00 59.22 105 LYS A N 1
ATOM 864 C CA . LYS A 1 105 ? -23.260 -3.309 -1.295 1.00 59.22 105 LYS A CA 1
ATOM 865 C C . LYS A 1 105 ? -23.129 -1.867 -1.787 1.00 59.22 105 LYS A C 1
ATOM 867 O O . LYS A 1 105 ? -24.102 -1.133 -1.696 1.00 59.22 105 LYS A O 1
ATOM 872 N N . ALA A 1 106 ? -21.986 -1.460 -2.334 1.00 60.44 106 ALA A N 1
ATOM 873 C CA . ALA A 1 106 ? -21.781 -0.116 -2.874 1.00 60.44 106 ALA A CA 1
ATOM 874 C C . ALA A 1 106 ? -22.712 0.162 -4.066 1.00 60.44 106 ALA A C 1
ATOM 876 O O . ALA A 1 106 ? -23.322 1.228 -4.141 1.00 60.44 106 ALA A O 1
ATOM 877 N N . LEU A 1 107 ? -22.889 -0.829 -4.948 1.00 59.88 107 LEU A N 1
ATOM 878 C CA . LEU A 1 107 ? -23.830 -0.755 -6.069 1.00 59.88 107 LEU A CA 1
ATOM 879 C C . LEU A 1 107 ? -25.294 -0.682 -5.601 1.00 59.88 107 LEU A C 1
ATOM 881 O O . LEU A 1 107 ? -26.064 0.094 -6.161 1.00 59.88 107 LEU A O 1
ATOM 885 N N . CYS A 1 108 ? -25.676 -1.440 -4.568 1.00 58.59 108 CYS A N 1
ATOM 886 C CA . CYS A 1 108 ? -27.061 -1.485 -4.082 1.00 58.59 108 CYS A CA 1
ATOM 887 C C . CYS A 1 108 ? -27.434 -0.354 -3.105 1.00 58.59 108 CYS A C 1
ATOM 889 O O . CYS A 1 108 ? -28.595 0.040 -3.055 1.00 58.59 108 CYS A O 1
ATOM 891 N N . LEU A 1 109 ? -26.486 0.153 -2.309 1.00 61.06 109 LEU A N 1
ATOM 892 C CA . LEU A 1 109 ? -26.745 1.051 -1.170 1.00 61.06 109 LEU A CA 1
ATOM 893 C C . LEU A 1 109 ? -26.103 2.440 -1.316 1.00 61.06 109 LEU A C 1
ATOM 895 O O . LEU A 1 109 ? -26.232 3.255 -0.407 1.00 61.06 109 LEU A O 1
ATOM 899 N N . ARG A 1 110 ? -25.396 2.720 -2.425 1.00 64.12 110 ARG A N 1
ATOM 900 C CA . ARG A 1 110 ? -24.648 3.976 -2.672 1.00 64.12 110 ARG A CA 1
ATOM 901 C C . ARG A 1 110 ? -23.661 4.364 -1.558 1.00 64.12 110 ARG A C 1
ATOM 903 O O . ARG A 1 110 ? -23.285 5.527 -1.443 1.00 64.12 110 ARG A O 1
ATOM 910 N N . HIS A 1 111 ? -23.239 3.408 -0.737 1.00 67.19 111 HIS A N 1
ATOM 911 C CA . HIS A 1 111 ? -22.263 3.647 0.319 1.00 67.19 111 HIS A CA 1
ATOM 912 C C . HIS A 1 111 ? -20.847 3.524 -0.250 1.00 67.19 111 HIS A C 1
ATOM 914 O O . HIS A 1 111 ? -20.542 2.519 -0.895 1.00 67.19 111 HIS A O 1
ATOM 920 N N . ASP A 1 112 ? -20.001 4.530 -0.022 1.00 74.06 112 ASP A N 1
ATOM 921 C CA . ASP A 1 112 ? -18.598 4.506 -0.439 1.00 74.06 112 ASP A CA 1
ATOM 922 C C . ASP A 1 112 ? -17.790 3.589 0.501 1.00 74.06 112 ASP A C 1
ATOM 924 O O . ASP A 1 112 ? -17.620 3.926 1.675 1.00 74.06 112 ASP A O 1
ATOM 928 N N . PRO A 1 113 ? 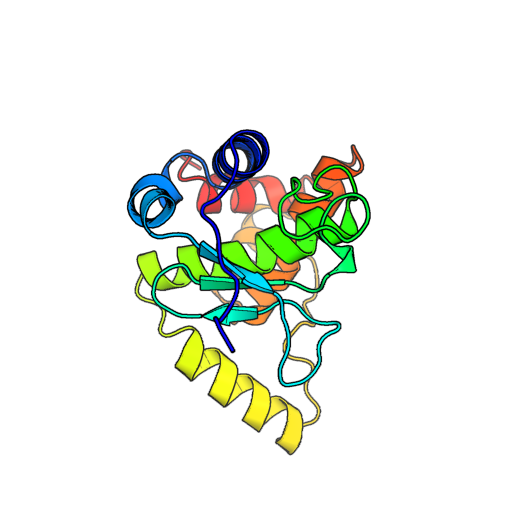-17.287 2.430 0.030 1.00 75.81 113 PRO A N 1
ATOM 929 C CA . PRO A 1 113 ? -16.561 1.490 0.876 1.00 75.81 113 PRO A CA 1
ATOM 930 C C . PRO A 1 113 ? -15.174 1.996 1.294 1.00 75.81 113 PRO A C 1
ATOM 932 O O . PRO A 1 113 ? -14.555 1.344 2.130 1.00 75.81 113 PRO A O 1
ATOM 935 N N . TYR A 1 114 ? -14.691 3.111 0.734 1.00 78.81 114 TYR A N 1
ATOM 936 C CA . TYR A 1 114 ? -13.401 3.724 1.063 1.00 78.81 114 TYR A CA 1
ATOM 937 C C . TYR A 1 114 ? -13.516 4.822 2.125 1.00 78.81 114 TYR A C 1
ATOM 939 O O . TYR A 1 114 ? -12.534 5.133 2.798 1.00 78.81 114 TYR A O 1
ATOM 947 N N . ALA A 1 115 ? -14.704 5.405 2.296 1.00 83.69 115 ALA A N 1
ATOM 948 C CA . ALA A 1 115 ? -14.905 6.523 3.204 1.00 83.69 115 ALA A CA 1
ATOM 949 C C . ALA A 1 115 ? -14.733 6.092 4.669 1.00 83.69 115 ALA A C 1
ATOM 951 O O . ALA A 1 115 ? -15.335 5.117 5.130 1.00 83.69 115 ALA A O 1
ATOM 952 N N . TYR A 1 116 ? -13.937 6.849 5.422 1.00 90.31 116 TYR A N 1
ATOM 953 C CA . TYR A 1 116 ? -13.807 6.725 6.870 1.00 90.31 116 TYR A CA 1
ATOM 954 C C . TYR A 1 116 ? -13.670 8.116 7.502 1.00 90.31 116 TYR A C 1
ATOM 956 O O . TYR A 1 116 ? -13.208 9.059 6.861 1.00 90.31 116 TYR A O 1
ATOM 964 N N . CYS A 1 117 ? -14.067 8.248 8.767 1.00 89.25 117 CYS A N 1
ATOM 965 C CA . CYS A 1 117 ? -13.875 9.479 9.530 1.00 89.25 117 CYS A CA 1
ATOM 966 C C . CYS A 1 117 ? -12.613 9.342 10.379 1.00 89.25 117 CYS A C 1
ATOM 968 O O . CYS A 1 117 ? -12.589 8.553 11.322 1.00 89.25 117 CYS A O 1
ATOM 970 N N . ALA A 1 118 ? -11.562 10.088 10.039 1.00 88.25 118 ALA A N 1
ATOM 971 C CA . ALA A 1 118 ? -10.336 10.095 10.826 1.00 88.25 118 ALA A CA 1
ATOM 972 C C . ALA A 1 118 ? -10.590 10.655 12.234 1.00 88.25 118 ALA A C 1
ATOM 974 O O . ALA A 1 118 ? -11.291 11.655 12.401 1.00 88.25 118 ALA A O 1
ATOM 975 N N . VAL A 1 119 ? -9.980 10.026 13.236 1.00 91.56 119 VAL A N 1
ATOM 976 C CA . VAL A 1 119 ? -9.965 10.503 14.624 1.00 91.56 119 VAL A CA 1
ATOM 977 C C . VAL A 1 119 ? -8.535 10.859 15.020 1.00 91.56 119 VAL A C 1
ATOM 979 O O . VAL A 1 119 ? -7.578 10.250 14.544 1.00 91.56 119 VAL A O 1
ATOM 982 N N . THR A 1 120 ? -8.375 11.876 15.866 1.00 91.56 120 THR A N 1
ATOM 983 C CA . THR A 1 120 ? -7.055 12.417 16.232 1.00 91.56 120 THR A CA 1
ATOM 984 C C . THR A 1 120 ? -6.334 11.586 17.288 1.00 91.56 120 THR A C 1
ATOM 986 O O . THR A 1 120 ? -5.105 11.592 17.330 1.00 91.56 120 THR A O 1
ATOM 989 N N . ASP A 1 121 ? -7.072 10.859 18.130 1.00 95.62 121 ASP A N 1
ATOM 990 C CA . ASP A 1 121 ? -6.485 9.981 19.137 1.00 95.62 121 ASP A CA 1
ATOM 991 C C . ASP A 1 121 ? -5.914 8.701 18.487 1.00 95.62 121 ASP A C 1
ATOM 993 O O . ASP A 1 121 ? -6.666 7.955 17.849 1.00 95.62 121 ASP A O 1
ATOM 997 N N . PRO A 1 122 ? -4.612 8.390 18.656 1.00 94.88 122 PRO A N 1
ATOM 998 C CA . PRO A 1 122 ? -4.000 7.231 18.009 1.00 94.88 122 PRO A CA 1
ATOM 999 C C . PRO A 1 122 ? -4.595 5.880 18.423 1.00 94.88 122 PRO A C 1
ATOM 1001 O O . PRO A 1 122 ? -4.552 4.923 17.647 1.00 94.88 122 PRO A O 1
ATOM 1004 N N . GLN A 1 123 ? -5.111 5.758 19.651 1.00 95.25 123 GLN A N 1
ATOM 1005 C CA . GLN A 1 123 ? -5.689 4.505 20.131 1.00 95.25 123 GLN A CA 1
ATOM 1006 C C . GLN A 1 123 ? -7.084 4.291 19.543 1.00 95.25 123 GLN A C 1
ATOM 1008 O O . GLN A 1 123 ? -7.378 3.194 19.070 1.00 95.25 123 GLN A O 1
ATOM 1013 N N . GLN A 1 124 ? -7.919 5.329 19.516 1.00 95.00 124 GLN A N 1
ATOM 1014 C CA . GLN A 1 124 ? -9.215 5.296 18.842 1.00 95.00 124 GLN A CA 1
ATOM 1015 C C . GLN A 1 124 ? -9.045 5.054 17.344 1.00 95.00 124 GLN A C 1
ATOM 1017 O O . GLN A 1 124 ? -9.796 4.272 16.768 1.00 95.00 124 GLN A O 1
ATOM 1022 N N . MET A 1 125 ? -8.019 5.642 16.725 1.00 96.69 125 MET A N 1
ATOM 1023 C CA . MET A 1 125 ? -7.732 5.426 15.311 1.00 96.69 125 MET A CA 1
ATOM 1024 C C . MET A 1 125 ? -7.333 3.971 15.029 1.00 96.69 125 MET A C 1
ATOM 1026 O O . MET A 1 125 ? -7.807 3.379 14.060 1.00 96.69 125 MET A O 1
ATOM 1030 N N . LEU A 1 126 ? -6.537 3.349 15.909 1.00 96.06 126 LEU A N 1
ATOM 1031 C CA . LEU A 1 126 ? -6.252 1.914 15.827 1.00 96.06 126 LEU A CA 1
ATOM 1032 C C . LEU A 1 126 ? -7.526 1.068 15.990 1.00 96.06 126 LEU A C 1
ATOM 1034 O O . LEU A 1 126 ? -7.720 0.124 15.230 1.00 96.06 126 LEU A O 1
ATOM 1038 N N . GLN A 1 127 ? -8.405 1.393 16.942 1.00 95.31 127 GLN A N 1
ATOM 1039 C CA . GLN A 1 127 ? -9.675 0.670 17.100 1.00 95.31 127 GLN A CA 1
ATOM 1040 C C . GLN A 1 127 ? -10.556 0.792 15.854 1.00 95.31 127 GLN A C 1
ATOM 1042 O O . GLN A 1 127 ? -11.086 -0.214 15.382 1.00 95.31 127 GLN A O 1
ATOM 1047 N N . LEU A 1 128 ? -10.640 1.993 15.277 1.00 94.94 128 LEU A N 1
ATOM 1048 C CA . LEU A 1 128 ? -11.335 2.233 14.018 1.00 94.94 128 LEU A CA 1
ATOM 1049 C C . LEU A 1 128 ? -10.746 1.366 12.903 1.00 94.94 128 LEU A C 1
ATOM 1051 O O . LEU A 1 128 ? -11.496 0.685 12.214 1.00 94.94 128 LEU A O 1
ATOM 1055 N N . PHE A 1 129 ? -9.420 1.314 12.764 1.00 94.88 129 PHE A N 1
ATOM 1056 C CA . PHE A 1 129 ? -8.754 0.463 11.775 1.00 94.88 129 PHE A CA 1
ATOM 1057 C C . PHE A 1 129 ? -9.083 -1.028 11.957 1.00 94.88 129 PHE A C 1
ATOM 1059 O O . PHE A 1 129 ? -9.390 -1.716 10.988 1.00 94.88 129 PHE A O 1
ATOM 1066 N N . LEU A 1 130 ? -9.071 -1.539 13.190 1.00 93.31 130 LEU A N 1
ATOM 1067 C CA . LEU A 1 130 ? -9.360 -2.952 13.470 1.00 93.31 130 LEU A CA 1
ATOM 1068 C C . LEU A 1 130 ? -10.821 -3.338 13.178 1.00 93.31 130 LEU A C 1
ATOM 1070 O O . LEU A 1 130 ? -11.092 -4.479 12.792 1.00 93.31 130 LEU A O 1
ATOM 1074 N N . GLN A 1 131 ? -11.751 -2.398 13.362 1.00 92.38 131 GLN A N 1
ATOM 1075 C CA . GLN A 1 131 ? -13.187 -2.582 13.119 1.00 92.38 131 GLN A CA 1
ATOM 1076 C C . GLN A 1 131 ? -13.598 -2.274 11.672 1.00 92.38 131 GLN A C 1
ATOM 1078 O O . GLN A 1 131 ? -14.644 -2.739 11.215 1.00 92.38 131 GLN A O 1
ATOM 1083 N N . ALA A 1 132 ? -12.783 -1.504 10.954 1.00 89.62 132 ALA A N 1
ATOM 1084 C CA . ALA A 1 132 ? -13.013 -1.110 9.577 1.00 89.62 132 ALA A CA 1
ATOM 1085 C C . ALA A 1 132 ? -13.048 -2.314 8.627 1.00 89.62 132 ALA A C 1
ATOM 1087 O O . ALA A 1 132 ? -12.428 -3.358 8.860 1.00 89.62 132 ALA A O 1
ATOM 1088 N N . ASN A 1 133 ? -13.761 -2.146 7.513 1.00 88.75 133 ASN A N 1
ATOM 1089 C CA . 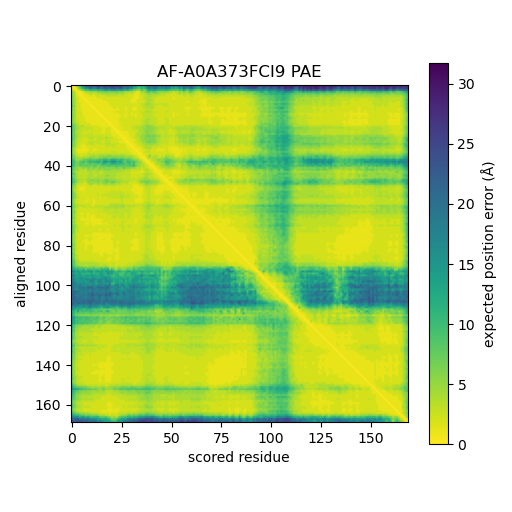ASN A 1 133 ? -13.757 -3.131 6.438 1.00 88.75 133 ASN A CA 1
ATOM 1090 C C . ASN A 1 133 ? -12.398 -3.151 5.697 1.00 88.75 133 ASN A C 1
ATOM 1092 O O . ASN A 1 133 ? -11.553 -2.276 5.892 1.00 88.75 133 ASN A O 1
ATOM 1096 N N . VAL A 1 134 ? -12.181 -4.144 4.826 1.00 89.19 134 VAL A N 1
ATOM 1097 C CA . VAL A 1 134 ? -10.886 -4.331 4.144 1.00 89.19 134 VAL A CA 1
ATOM 1098 C C . VAL A 1 134 ? -10.445 -3.151 3.274 1.00 89.19 134 VAL A C 1
ATOM 1100 O O . VAL A 1 134 ? -9.244 -2.889 3.206 1.00 89.19 134 VAL A O 1
ATOM 1103 N N . GLU A 1 135 ? -11.377 -2.438 2.637 1.00 89.31 135 GLU A N 1
ATOM 1104 C CA . GLU A 1 135 ? -11.085 -1.278 1.783 1.00 89.31 135 GLU A CA 1
ATOM 1105 C C . GLU A 1 135 ? -10.825 -0.023 2.619 1.00 89.31 135 GLU A C 1
ATOM 1107 O O . GLU A 1 135 ? -9.897 0.717 2.315 1.00 89.31 135 GLU A O 1
ATOM 1112 N N . GLN A 1 136 ? -11.566 0.178 3.712 1.00 91.69 136 GLN A N 1
ATOM 1113 C CA . GLN A 1 136 ? -11.302 1.255 4.674 1.00 91.69 136 GLN A CA 1
ATOM 1114 C C . GLN A 1 136 ? -9.932 1.094 5.336 1.00 91.69 136 GLN A C 1
ATOM 1116 O O . GLN A 1 136 ? -9.177 2.055 5.420 1.00 91.69 136 GLN A O 1
ATOM 1121 N N . GLN A 1 137 ? -9.574 -0.121 5.766 1.00 94.31 137 GLN A N 1
ATOM 1122 C CA . GLN A 1 137 ? -8.220 -0.407 6.249 1.00 94.31 137 GLN A CA 1
ATOM 1123 C C . GLN A 1 137 ? -7.174 -0.065 5.182 1.00 94.31 137 GLN A C 1
ATOM 1125 O O . GLN A 1 137 ? -6.168 0.574 5.490 1.00 94.31 137 GLN A O 1
ATOM 1130 N N . GLY A 1 138 ? -7.434 -0.459 3.930 1.00 94.00 138 GLY A N 1
ATOM 1131 C CA . GLY A 1 138 ? -6.597 -0.116 2.783 1.00 94.00 138 GLY A CA 1
ATOM 1132 C C . GLY A 1 138 ? -6.416 1.392 2.632 1.00 94.00 138 GLY A C 1
ATOM 1133 O O . GLY A 1 138 ? -5.281 1.855 2.566 1.00 94.00 138 GLY A O 1
ATOM 1134 N N . GLN A 1 139 ? -7.513 2.151 2.674 1.00 95.00 139 GLN A N 1
ATOM 1135 C CA . GLN A 1 139 ? -7.514 3.603 2.512 1.00 95.00 139 GLN A CA 1
ATOM 1136 C C . GLN A 1 139 ? -6.762 4.306 3.648 1.00 95.00 139 GLN A C 1
ATOM 1138 O O . GLN A 1 139 ? -5.894 5.133 3.388 1.00 95.00 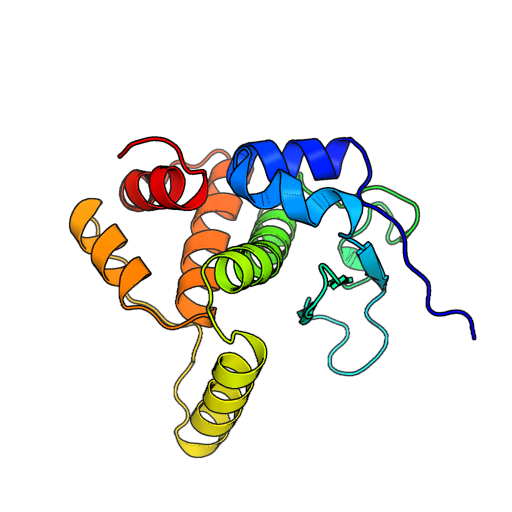139 GLN A O 1
ATOM 1143 N N . ILE A 1 140 ? -7.019 3.920 4.901 1.00 96.44 140 ILE A N 1
ATOM 1144 C CA . ILE A 1 140 ? -6.299 4.447 6.071 1.00 96.44 140 ILE A CA 1
ATOM 1145 C C . ILE A 1 140 ? -4.788 4.214 5.921 1.00 96.44 140 ILE A C 1
ATOM 1147 O O . ILE A 1 140 ? -3.970 5.084 6.231 1.00 96.44 140 ILE A O 1
ATOM 1151 N N . TRP A 1 141 ? -4.401 3.030 5.439 1.00 97.31 141 TRP A N 1
ATOM 1152 C CA . TRP A 1 141 ? -2.998 2.695 5.229 1.00 97.31 141 TRP A CA 1
ATOM 1153 C C . TRP A 1 141 ? -2.375 3.428 4.039 1.00 97.31 141 TRP A C 1
ATOM 1155 O O . TRP A 1 141 ? -1.232 3.881 4.122 1.00 97.31 141 TRP A O 1
ATOM 1165 N N . GLN A 1 142 ? -3.126 3.587 2.950 1.00 97.50 142 GLN A N 1
ATOM 1166 C CA . GLN A 1 142 ? -2.744 4.411 1.810 1.00 97.50 142 GLN A CA 1
ATOM 1167 C C . GLN A 1 142 ? -2.430 5.838 2.261 1.00 97.50 142 GLN A C 1
ATOM 1169 O O . GLN A 1 142 ? -1.367 6.350 1.915 1.00 97.50 142 GLN A O 1
ATOM 1174 N N . ASP A 1 143 ? -3.302 6.443 3.069 1.00 96.50 143 ASP A N 1
ATOM 1175 C CA . ASP A 1 143 ? -3.139 7.816 3.547 1.00 96.50 143 ASP A CA 1
ATOM 1176 C C . ASP A 1 143 ? -1.892 7.958 4.431 1.00 96.50 143 ASP A C 1
ATOM 1178 O O . ASP A 1 143 ? -1.103 8.888 4.244 1.00 96.50 143 ASP A O 1
ATOM 1182 N N . HIS A 1 144 ? -1.639 6.983 5.316 1.00 97.06 144 HIS A N 1
ATOM 1183 C CA . HIS A 1 144 ? -0.399 6.918 6.094 1.00 97.06 144 HIS A CA 1
ATOM 1184 C C . HIS A 1 144 ? 0.849 6.899 5.200 1.00 97.06 144 HIS A C 1
ATOM 1186 O O . HIS A 1 144 ? 1.744 7.733 5.351 1.00 97.06 144 HIS A O 1
ATOM 1192 N N . VAL A 1 145 ? 0.917 5.960 4.252 1.00 97.75 145 VAL A N 1
ATOM 1193 C CA . VAL A 1 145 ? 2.100 5.784 3.399 1.00 97.75 145 VAL A CA 1
ATOM 1194 C C . VAL A 1 145 ? 2.296 6.973 2.463 1.00 97.75 145 VAL A C 1
ATOM 1196 O O . VAL A 1 145 ? 3.428 7.435 2.293 1.00 97.75 145 VAL A O 1
ATOM 1199 N N . SER A 1 146 ? 1.217 7.505 1.883 1.00 97.94 146 SER A N 1
ATOM 1200 C CA . SER A 1 146 ? 1.268 8.718 1.068 1.00 97.94 146 SER A CA 1
ATOM 1201 C C . SER A 1 146 ? 1.829 9.896 1.861 1.00 97.94 146 SER A C 1
ATOM 1203 O O . SER A 1 146 ? 2.741 10.560 1.368 1.00 97.94 146 SER A O 1
ATOM 1205 N N . ALA A 1 147 ? 1.368 10.118 3.094 1.00 96.88 147 ALA A N 1
ATOM 1206 C CA . ALA A 1 147 ? 1.899 11.178 3.946 1.00 96.88 147 ALA A CA 1
ATOM 1207 C C . ALA A 1 147 ? 3.392 10.976 4.246 1.00 96.88 147 ALA A C 1
ATOM 1209 O O . ALA A 1 147 ? 4.187 11.886 4.012 1.00 96.88 147 ALA A O 1
ATOM 1210 N N . CYS A 1 148 ? 3.808 9.768 4.643 1.00 96.75 148 CYS A N 1
ATOM 1211 C CA . CYS A 1 148 ? 5.215 9.475 4.926 1.00 96.75 148 CYS A CA 1
ATOM 1212 C C . CYS A 1 148 ? 6.136 9.682 3.714 1.00 96.75 148 CYS A C 1
ATOM 1214 O O . CYS A 1 148 ? 7.271 10.133 3.871 1.00 96.75 148 CYS A O 1
ATOM 1216 N N . VAL A 1 149 ? 5.683 9.347 2.502 1.00 97.38 149 VAL A N 1
ATOM 1217 C CA . VAL A 1 149 ? 6.453 9.586 1.267 1.00 97.38 149 VAL A CA 1
ATOM 1218 C C . VAL A 1 149 ? 6.473 11.070 0.895 1.00 97.38 149 VAL A C 1
ATOM 1220 O O . VAL A 1 149 ? 7.479 11.542 0.374 1.00 97.38 149 VAL A O 1
ATOM 1223 N N . ALA A 1 150 ? 5.417 11.820 1.214 1.00 97.31 150 ALA A N 1
ATOM 1224 C CA . ALA A 1 150 ? 5.379 13.276 1.071 1.00 97.31 150 ALA A CA 1
ATOM 1225 C C . ALA A 1 150 ? 6.188 14.027 2.150 1.00 97.31 150 ALA A C 1
ATOM 1227 O O . ALA A 1 150 ? 6.256 15.252 2.109 1.00 97.31 150 ALA A O 1
ATOM 1228 N N . GLY A 1 151 ? 6.781 13.322 3.121 1.00 96.12 151 GLY A N 1
ATOM 1229 C CA . GLY A 1 151 ? 7.506 13.933 4.239 1.00 96.12 151 GLY A CA 1
ATOM 1230 C C . GLY A 1 151 ? 6.596 14.532 5.315 1.00 96.12 151 GLY A C 1
ATOM 1231 O O . GLY A 1 151 ? 7.034 15.378 6.084 1.00 96.12 151 GLY A O 1
ATOM 1232 N N . THR A 1 152 ? 5.329 14.118 5.361 1.00 94.69 152 THR A N 1
ATOM 1233 C CA . THR A 1 152 ? 4.354 14.530 6.376 1.00 94.69 152 THR A CA 1
ATOM 1234 C C . THR A 1 152 ? 4.151 13.417 7.398 1.00 94.69 152 THR A C 1
ATOM 1236 O O . THR A 1 152 ? 4.016 12.245 7.043 1.00 94.69 152 THR A O 1
ATOM 1239 N N . GLU A 1 153 ? 4.083 13.780 8.675 1.00 88.94 153 GLU A N 1
ATOM 1240 C CA . GLU A 1 153 ? 3.744 12.847 9.745 1.00 88.94 153 GLU A CA 1
ATOM 1241 C C . GLU A 1 153 ? 2.252 12.913 10.073 1.00 88.94 153 GLU A C 1
ATOM 1243 O O . GLU A 1 153 ? 1.664 13.990 10.165 1.00 88.94 153 GLU A O 1
ATOM 1248 N N . LEU A 1 154 ? 1.640 11.747 10.288 1.00 93.06 154 LEU A N 1
ATOM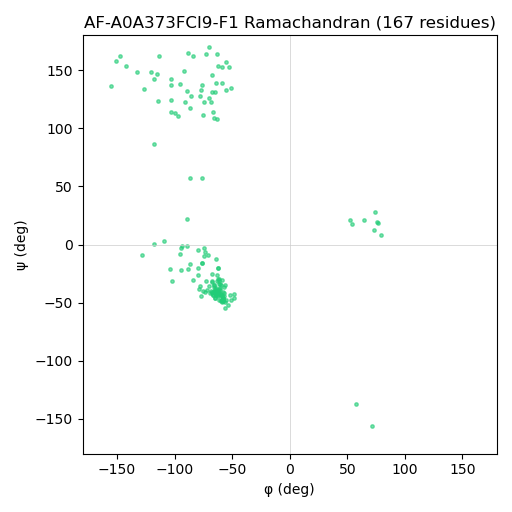 1249 C CA . LEU A 1 154 ? 0.265 11.616 10.768 1.00 93.06 154 LEU A CA 1
ATOM 1250 C C . LEU A 1 154 ? 0.292 10.894 12.124 1.00 93.06 154 LEU A C 1
ATOM 1252 O O . LEU A 1 154 ? 0.169 9.667 12.158 1.00 93.06 154 LEU A O 1
ATOM 1256 N N . PRO A 1 155 ? 0.472 11.620 13.249 1.00 93.50 155 PRO A N 1
ATOM 1257 C CA . PRO A 1 155 ? 0.672 11.011 14.569 1.00 93.50 155 PRO A CA 1
ATOM 1258 C C . PRO A 1 155 ? -0.456 10.060 14.987 1.00 93.50 155 PRO A C 1
ATOM 1260 O O . PRO A 1 155 ? -0.211 9.006 15.573 1.00 93.50 155 PRO A O 1
ATOM 1263 N N . HIS A 1 156 ? -1.695 10.378 14.606 1.00 93.94 156 HIS A N 1
ATOM 1264 C CA . HIS A 1 156 ? -2.869 9.543 14.861 1.00 93.94 156 HIS A CA 1
ATOM 1265 C C . HIS A 1 156 ? -2.805 8.161 14.180 1.00 93.94 156 HIS A C 1
ATOM 1267 O O . HIS A 1 156 ? -3.453 7.224 14.634 1.00 93.94 156 HIS A O 1
ATOM 1273 N N . LEU A 1 157 ? -1.979 7.979 13.141 1.00 95.19 157 LEU A N 1
ATOM 1274 C CA . LEU A 1 157 ? -1.786 6.693 12.455 1.00 95.19 157 LEU A CA 1
ATOM 1275 C C . LEU A 1 157 ? -0.585 5.894 12.981 1.00 95.19 157 LEU A C 1
ATOM 1277 O O . LEU A 1 157 ? -0.371 4.759 12.556 1.00 95.19 157 LEU A O 1
ATOM 1281 N N . GLN A 1 158 ? 0.195 6.429 13.925 1.00 94.06 158 GLN A N 1
ATOM 1282 C CA . GLN A 1 158 ? 1.437 5.793 14.378 1.00 94.06 158 GLN A CA 1
ATOM 1283 C C . GLN A 1 158 ? 1.205 4.402 14.992 1.00 94.06 158 GLN A C 1
ATOM 1285 O O . GLN A 1 158 ? 1.972 3.472 14.739 1.00 94.06 158 GLN A O 1
ATOM 1290 N N . ARG A 1 159 ? 0.125 4.228 15.769 1.00 95.38 159 ARG A N 1
ATOM 1291 C CA . ARG A 1 159 ? -0.238 2.917 16.339 1.00 95.38 159 ARG A CA 1
ATOM 1292 C C . ARG A 1 159 ? -0.639 1.908 15.260 1.00 95.38 159 ARG A C 1
ATOM 1294 O O . ARG A 1 159 ? -0.304 0.734 15.379 1.00 95.38 159 ARG A O 1
ATOM 1301 N N . ILE A 1 160 ? -1.283 2.358 14.183 1.00 95.75 160 ILE A N 1
ATOM 1302 C CA . ILE A 1 160 ? -1.598 1.505 13.027 1.00 95.75 160 ILE A CA 1
ATOM 1303 C C . ILE A 1 160 ? -0.310 1.082 12.321 1.00 95.75 160 ILE A C 1
ATOM 1305 O O . ILE A 1 160 ? -0.151 -0.093 12.016 1.00 95.75 160 ILE A O 1
ATOM 1309 N N . ALA A 1 161 ? 0.643 1.997 12.128 1.00 95.31 161 ALA A N 1
ATOM 1310 C CA . ALA A 1 161 ? 1.930 1.670 11.515 1.00 95.31 161 ALA A CA 1
ATOM 1311 C C . ALA A 1 161 ? 2.707 0.602 12.294 1.00 95.31 161 ALA A C 1
ATOM 1313 O O . ALA A 1 161 ? 3.211 -0.357 11.704 1.00 95.31 161 ALA A O 1
ATOM 1314 N N . LYS A 1 162 ? 2.744 0.711 13.626 1.00 94.25 162 LYS A N 1
ATOM 1315 C CA . LYS A 1 162 ? 3.293 -0.344 14.491 1.00 94.25 162 LYS A CA 1
ATOM 1316 C C . LYS A 1 162 ? 2.557 -1.674 14.307 1.00 94.25 162 LYS A C 1
ATOM 1318 O O . LYS A 1 162 ? 3.195 -2.689 14.049 1.00 94.25 162 LYS A O 1
ATOM 1323 N N . HIS A 1 163 ? 1.223 -1.649 14.355 1.00 94.81 163 HIS A N 1
ATOM 1324 C CA . HIS A 1 163 ? 0.389 -2.836 14.172 1.00 94.81 163 HIS A CA 1
ATOM 1325 C C . HIS A 1 163 ? 0.626 -3.536 12.820 1.00 94.81 163 HIS A C 1
ATOM 1327 O O . HIS A 1 163 ? 0.854 -4.742 12.789 1.00 94.81 163 HIS A O 1
ATOM 1333 N N . VAL A 1 164 ? 0.627 -2.791 11.710 1.00 94.75 164 VAL A N 1
ATOM 1334 C CA . VAL A 1 164 ? 0.811 -3.345 10.357 1.00 94.75 164 VAL A CA 1
ATOM 1335 C C . VAL A 1 164 ? 2.231 -3.880 10.155 1.00 94.75 164 VAL A C 1
ATOM 1337 O O . VAL A 1 164 ? 2.401 -4.951 9.571 1.00 94.75 164 VAL A O 1
ATOM 1340 N N . SER A 1 165 ? 3.247 -3.175 10.663 1.00 92.81 165 SER A N 1
ATOM 1341 C CA . SER A 1 165 ? 4.654 -3.593 10.554 1.00 92.81 165 SER A CA 1
ATOM 1342 C C . SER A 1 165 ? 5.044 -4.752 11.476 1.00 92.81 165 SER A C 1
ATOM 1344 O O . SER A 1 165 ? 6.146 -5.285 11.341 1.00 92.81 165 SER A O 1
ATOM 1346 N N . GLY A 1 166 ? 4.174 -5.146 12.413 1.00 85.31 166 GLY A N 1
ATOM 1347 C CA . GLY A 1 166 ? 4.480 -6.167 13.418 1.00 85.31 166 GLY A CA 1
ATOM 1348 C C . GLY A 1 166 ? 5.448 -5.687 14.504 1.00 85.31 166 GLY A C 1
ATOM 1349 O O . GLY A 1 166 ? 5.968 -6.501 15.265 1.00 85.31 166 GLY A O 1
ATOM 1350 N N . THR A 1 167 ? 5.699 -4.379 14.591 1.00 76.44 167 THR A N 1
ATOM 1351 C CA . THR A 1 167 ? 6.482 -3.789 15.683 1.00 76.44 167 THR A CA 1
ATOM 1352 C C . THR A 1 167 ? 5.600 -3.702 16.931 1.00 76.44 167 THR A C 1
ATOM 1354 O O . THR A 1 167 ? 4.457 -3.254 16.837 1.00 76.44 167 THR A O 1
ATOM 1357 N N . ALA A 1 168 ? 6.101 -4.119 18.100 1.00 57.19 168 ALA A N 1
ATOM 1358 C CA . ALA A 1 168 ? 5.336 -4.078 19.353 1.00 57.19 168 ALA A CA 1
ATOM 1359 C C . ALA A 1 168 ? 4.718 -2.681 19.614 1.00 57.19 168 ALA A C 1
ATOM 1361 O O . ALA A 1 168 ? 5.383 -1.658 19.413 1.00 57.19 168 ALA A O 1
ATOM 1362 N N . LEU A 1 169 ? 3.435 -2.657 20.017 1.00 52.00 169 LEU A N 1
ATOM 1363 C CA . LEU A 1 169 ? 2.635 -1.440 20.243 1.00 52.00 169 LEU A CA 1
ATOM 1364 C C . LEU A 1 169 ? 3.140 -0.609 21.425 1.00 52.00 169 LEU A C 1
ATOM 1366 O O . LEU A 1 169 ? 3.302 -1.185 22.519 1.00 52.00 169 LEU A O 1
#

Organism: Comamonas testosteroni (NCBI:txid285)

Solvent-accessible surface area (backbone atoms only — not comparable to full-atom values): 9278 Å² total; per-residue (Å²): 132,84,83,62,67,42,67,73,51,72,73,54,52,51,52,48,36,74,60,28,36,66,70,52,59,87,45,52,88,57,23,30,44,27,68,36,83,67,80,72,40,85,46,69,48,58,48,83,79,42,35,35,27,34,26,53,81,46,17,45,96,48,33,84,91,45,61,66,43,59,78,40,26,67,54,33,6,54,53,47,21,39,48,42,54,52,54,40,42,75,73,71,43,60,54,74,63,53,51,52,54,46,54,52,44,27,72,73,65,75,48,67,68,55,70,75,83,89,51,76,51,30,67,61,30,34,52,48,46,74,71,42,54,77,51,26,35,20,42,58,48,15,53,51,46,17,32,53,54,67,74,42,85,61,73,26,47,50,52,41,49,26,58,61,18,68,43,86,125

Secondary structure (DSSP, 8-state):
----EEEPPHHHHHHHHHHHTTTTTTTGGG-EEEE--SS-TTS-EEETTTEEEE-GGGBGGG-TTSPB-TTSHHHHHHHHHHHHHHHHHHTT--HHHHHHHHHHHHHHH---TT-----SSHHHHHHHHHHS-HHHHHHHHHHHHHHHHTT---GGGHHHHHHHHT---

pLDDT: mean 88.31, std 11.61, range [47.22, 98.06]